Protein AF-A0ABD2XDV5-F1 (afdb_monomer_lite)

InterPro domains:
  IPR040676 Domain of unknown function DUF5641 [PF18701] (13-85)

Foldseek 3Di:
DPDPPPDDPVRVVVVVVVVVCVVQQDAPDDAQFKKFFADPVDPPVPGFIWGFHAFDADPVRGTQWTWTAGPVGIDIDGPVRIGTDDDPPPD

Sequence (91 aa):
MVGDALLTYEEFATLLTQIEAILNSRPLTELGDVVLIKDEVTPCARWPMARVSQLHPGRDGLVRVVTVTTAKGSYKRPVVKIVKLIDHEEC

Radius of gyration: 17.85 Å; chains: 1; bounding box: 38×33×53 Å

Secondary structure (DSSP, 8-state):
--------HHHHHHHHHHHHHHHHTS-S--TT-EEEEP-SSS-GGGPPEEEEEEEEE-TTS-EEEEEEEETTEEEEEEGGGEEE-------

pLDDT: mean 83.46, std 12.76, range [38.16, 96.06]

Structure (mmCIF, N/CA/C/O backbone):
data_AF-A0ABD2XDV5-F1
#
_entry.id   AF-A0ABD2XDV5-F1
#
loop_
_atom_site.group_PDB
_atom_site.id
_atom_site.type_symbol
_atom_site.label_atom_id
_atom_site.label_alt_id
_atom_site.label_comp_id
_atom_site.label_asym_id
_atom_site.label_entity_id
_atom_site.label_seq_id
_atom_site.pdbx_PDB_ins_code
_atom_site.Cartn_x
_atom_site.Cartn_y
_atom_site.Cartn_z
_atom_site.occupancy
_atom_site.B_iso_or_equiv
_atom_site.auth_seq_id
_atom_site.auth_comp_id
_atom_site.auth_asym_id
_atom_site.auth_atom_id
_atom_site.pdbx_PDB_model_num
ATOM 1 N N . MET A 1 1 ? 18.528 -18.636 -36.313 1.00 43.12 1 MET A N 1
ATOM 2 C CA . MET A 1 1 ? 19.491 -17.633 -35.820 1.00 43.12 1 MET A CA 1
ATOM 3 C C . MET A 1 1 ? 18.711 -16.622 -34.995 1.00 43.12 1 MET A C 1
ATOM 5 O O . MET A 1 1 ? 18.200 -15.662 -35.550 1.00 43.12 1 MET A O 1
ATOM 9 N N . VAL A 1 2 ? 18.521 -16.884 -33.705 1.00 48.16 2 VAL A N 1
ATOM 10 C CA . VAL A 1 2 ? 18.142 -15.833 -32.753 1.00 48.16 2 VAL A CA 1
ATOM 11 C C . VAL A 1 2 ? 19.447 -15.554 -32.030 1.00 48.16 2 VAL A C 1
ATOM 13 O O . VAL A 1 2 ? 19.928 -16.410 -31.297 1.00 48.16 2 VAL A O 1
ATOM 16 N N . GLY A 1 3 ? 20.120 -14.485 -32.450 1.00 49.84 3 GLY A N 1
ATOM 17 C CA . GLY A 1 3 ? 21.441 -14.128 -31.949 1.00 49.84 3 GLY A CA 1
ATOM 18 C C . GLY A 1 3 ? 21.360 -13.694 -30.493 1.00 49.84 3 GLY A C 1
ATOM 19 O O . GLY A 1 3 ? 20.376 -13.072 -30.096 1.00 49.84 3 GLY A O 1
ATOM 20 N N . ASP A 1 4 ? 22.398 -14.023 -29.728 1.00 61.00 4 ASP A N 1
ATOM 21 C CA . ASP A 1 4 ? 22.643 -13.499 -28.386 1.00 61.00 4 ASP A CA 1
ATOM 22 C C . ASP A 1 4 ? 22.703 -11.966 -28.436 1.00 61.00 4 ASP A C 1
ATOM 24 O O . ASP A 1 4 ? 23.747 -11.364 -28.691 1.00 61.00 4 ASP A O 1
ATOM 28 N N . ALA A 1 5 ? 21.559 -11.314 -28.237 1.00 67.69 5 ALA A N 1
ATOM 29 C CA . ALA A 1 5 ? 21.493 -9.876 -28.059 1.00 67.69 5 ALA A CA 1
ATOM 30 C C . ALA A 1 5 ? 21.912 -9.562 -26.618 1.00 67.69 5 ALA A C 1
ATOM 32 O O . ALA A 1 5 ? 21.107 -9.631 -25.689 1.00 67.69 5 ALA A O 1
ATOM 33 N N . LEU A 1 6 ? 23.192 -9.238 -26.427 1.00 72.88 6 LEU A N 1
ATOM 34 C CA . LEU A 1 6 ? 23.665 -8.611 -25.197 1.00 72.88 6 LEU A CA 1
ATOM 35 C C . LEU A 1 6 ? 23.138 -7.176 -25.176 1.00 72.88 6 LEU A C 1
ATOM 37 O O . LEU A 1 6 ? 23.654 -6.306 -25.875 1.00 72.88 6 LEU A O 1
ATOM 41 N N . LEU A 1 7 ? 22.076 -6.956 -24.405 1.00 72.94 7 LEU A N 1
ATOM 42 C CA . LEU A 1 7 ? 21.526 -5.626 -24.175 1.00 72.94 7 LEU A CA 1
ATOM 43 C C . LEU A 1 7 ? 22.575 -4.751 -23.492 1.00 72.94 7 LEU A C 1
ATOM 45 O O . LEU A 1 7 ? 23.254 -5.180 -22.554 1.00 72.94 7 LEU A O 1
ATOM 49 N N . THR A 1 8 ? 22.678 -3.504 -23.936 1.00 86.31 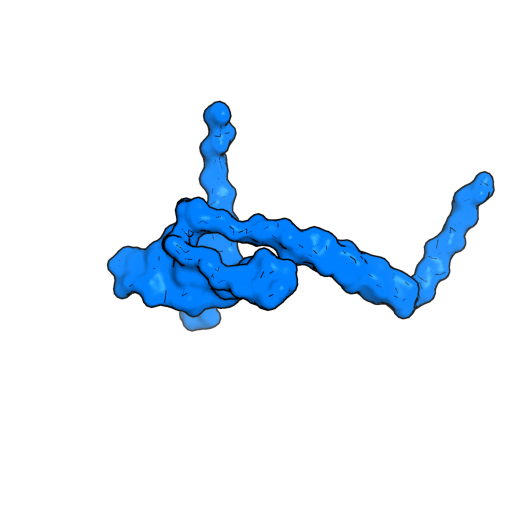8 THR A N 1
ATOM 50 C CA . THR A 1 8 ? 23.429 -2.497 -23.190 1.00 86.31 8 THR A CA 1
ATOM 51 C C . THR A 1 8 ? 22.736 -2.222 -21.854 1.00 86.31 8 THR A C 1
ATOM 53 O O . THR A 1 8 ? 21.535 -2.455 -21.686 1.00 86.31 8 THR A O 1
ATOM 56 N N . TYR A 1 9 ? 23.489 -1.707 -20.880 1.00 85.19 9 TYR A N 1
ATOM 57 C CA . TYR A 1 9 ? 22.934 -1.356 -19.569 1.00 85.19 9 TYR A CA 1
ATOM 58 C C . TYR A 1 9 ? 21.739 -0.394 -19.681 1.00 85.19 9 TYR A C 1
ATOM 60 O O . TYR A 1 9 ? 20.737 -0.579 -18.997 1.00 85.19 9 TYR A O 1
ATOM 68 N N . GLU A 1 10 ? 21.815 0.583 -20.586 1.00 90.94 10 GLU A N 1
ATOM 69 C CA . GLU A 1 10 ? 20.757 1.575 -20.812 1.00 90.94 10 GLU A CA 1
ATOM 70 C C . GLU A 1 10 ? 19.478 0.944 -21.387 1.00 90.94 10 GLU A C 1
ATOM 72 O O . GLU A 1 10 ? 18.366 1.251 -20.948 1.00 90.94 10 GLU A O 1
ATOM 77 N N . GLU A 1 11 ? 19.618 0.016 -22.338 1.00 90.25 11 GLU A N 1
ATOM 78 C CA . GLU A 1 11 ? 18.482 -0.720 -22.904 1.00 90.25 11 GLU A CA 1
ATOM 79 C C . GLU A 1 11 ? 17.826 -1.618 -21.850 1.00 90.25 11 GLU A C 1
ATOM 81 O O . GLU A 1 11 ? 16.599 -1.654 -21.736 1.00 90.25 11 GLU A O 1
ATOM 86 N N . PHE A 1 12 ? 18.633 -2.288 -21.024 1.00 89.62 12 PHE A N 1
ATOM 87 C CA . PHE A 1 12 ? 18.140 -3.104 -19.918 1.00 89.62 12 PHE A CA 1
ATOM 88 C C . PHE A 1 12 ? 17.439 -2.260 -18.842 1.00 89.62 12 PHE A C 1
ATOM 90 O O . PHE A 1 12 ? 16.347 -2.610 -18.397 1.00 89.62 12 PHE A O 1
ATOM 97 N N . ALA A 1 13 ? 18.011 -1.114 -18.460 1.00 85.25 13 ALA A N 1
ATOM 98 C CA . ALA A 1 13 ? 17.408 -0.189 -17.501 1.00 85.25 13 ALA A CA 1
ATOM 99 C C . ALA A 1 13 ? 16.073 0.385 -18.011 1.00 85.25 13 ALA A C 1
ATOM 101 O O . ALA A 1 13 ? 15.101 0.498 -17.255 1.00 85.25 13 ALA A O 1
ATOM 102 N N . THR A 1 14 ? 15.990 0.694 -19.306 1.00 91.31 14 THR A N 1
ATOM 103 C CA . THR A 1 14 ? 14.750 1.153 -19.948 1.00 91.31 14 THR A CA 1
ATOM 104 C C . THR A 1 14 ? 13.682 0.061 -19.930 1.00 91.31 14 THR A C 1
ATOM 106 O O . THR A 1 14 ? 12.537 0.326 -19.556 1.00 91.31 14 THR A O 1
ATOM 109 N N . LEU A 1 15 ? 14.056 -1.178 -20.267 1.00 91.81 15 LEU A N 1
ATOM 110 C CA . LEU A 1 15 ? 13.153 -2.328 -20.223 1.00 91.81 15 LEU A CA 1
ATOM 111 C C . LEU A 1 15 ? 12.620 -2.566 -18.802 1.00 91.81 15 LEU A C 1
ATOM 113 O O . LEU A 1 15 ? 11.413 -2.719 -18.619 1.00 91.81 15 LEU A O 1
ATOM 117 N N . LEU A 1 16 ? 13.495 -2.530 -17.791 1.00 89.31 16 LEU A N 1
ATOM 118 C CA . LEU A 1 16 ? 13.096 -2.631 -16.385 1.00 89.31 16 LEU A CA 1
ATOM 119 C C . LEU A 1 16 ? 12.094 -1.537 -16.006 1.00 89.31 16 LEU A C 1
ATOM 121 O O . LEU A 1 16 ? 11.068 -1.834 -15.403 1.00 89.31 16 LEU A O 1
ATOM 125 N N . THR A 1 17 ? 12.335 -0.290 -16.418 1.00 85.38 17 THR A N 1
ATOM 126 C CA . THR A 1 17 ? 11.424 0.835 -16.149 1.00 85.38 17 THR A CA 1
ATOM 127 C C . THR A 1 17 ? 10.030 0.598 -16.740 1.00 85.38 17 THR A C 1
ATOM 129 O O . THR A 1 17 ? 9.021 0.890 -16.098 1.00 85.38 17 THR A O 1
ATOM 132 N N . GLN A 1 18 ? 9.953 0.038 -17.949 1.00 88.81 18 GLN A N 1
ATOM 133 C CA . GLN A 1 18 ? 8.680 -0.290 -18.596 1.00 88.81 18 GLN A CA 1
ATOM 134 C C . GLN A 1 18 ? 7.955 -1.446 -17.899 1.00 88.81 18 GLN A C 1
ATOM 136 O O . GLN A 1 18 ? 6.746 -1.368 -17.683 1.00 88.81 18 GLN A O 1
ATOM 141 N N . ILE A 1 19 ? 8.681 -2.498 -17.512 1.00 87.56 19 ILE A N 1
ATOM 142 C CA . ILE A 1 19 ? 8.117 -3.632 -16.769 1.00 87.56 19 ILE A CA 1
ATOM 143 C C . ILE A 1 19 ? 7.572 -3.157 -15.420 1.00 87.56 19 ILE A C 1
ATOM 145 O O . ILE A 1 19 ? 6.425 -3.453 -15.089 1.00 87.56 19 ILE A O 1
ATOM 149 N N . GLU A 1 20 ? 8.344 -2.361 -14.679 1.00 82.12 20 GLU A N 1
ATOM 150 C CA . GLU A 1 20 ? 7.920 -1.767 -13.410 1.00 82.12 20 GLU A CA 1
ATOM 151 C C . GLU A 1 20 ? 6.660 -0.913 -13.582 1.00 82.12 20 GLU A C 1
ATOM 153 O O . GLU A 1 20 ? 5.724 -1.025 -12.792 1.00 82.12 20 GLU A O 1
ATOM 158 N N . ALA A 1 21 ? 6.580 -0.094 -14.634 1.00 78.00 21 ALA A N 1
ATOM 159 C CA . ALA A 1 21 ? 5.385 0.700 -14.909 1.00 78.00 21 ALA A CA 1
ATOM 160 C C . ALA A 1 21 ? 4.147 -0.182 -15.153 1.00 78.00 21 ALA A C 1
ATOM 162 O O . ALA A 1 21 ? 3.071 0.112 -14.630 1.00 78.00 21 ALA A O 1
ATOM 163 N N . ILE A 1 22 ? 4.296 -1.285 -15.895 1.00 80.38 22 ILE A N 1
ATOM 164 C CA . ILE A 1 22 ? 3.206 -2.235 -16.154 1.00 80.38 22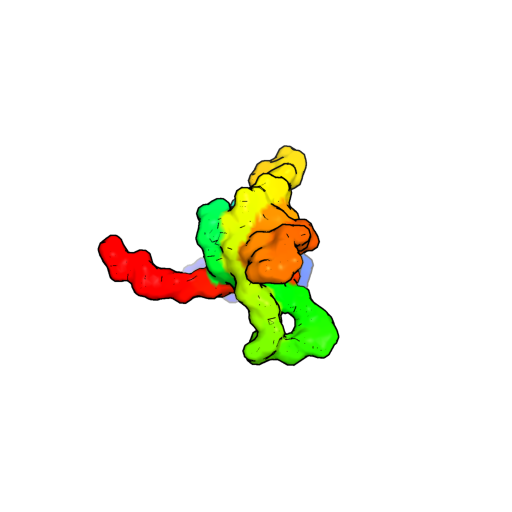 ILE A CA 1
ATOM 165 C C . ILE A 1 22 ? 2.784 -2.940 -14.860 1.00 80.38 22 ILE A C 1
ATOM 167 O O . ILE A 1 22 ? 1.590 -2.997 -14.562 1.00 80.38 22 ILE A O 1
ATOM 171 N N . LEU A 1 23 ? 3.730 -3.441 -14.062 1.00 75.69 23 LEU A N 1
ATOM 172 C CA . LEU A 1 23 ? 3.432 -4.131 -12.802 1.00 75.69 23 LEU A CA 1
ATOM 173 C C . LEU A 1 23 ? 2.743 -3.202 -11.791 1.00 75.69 23 LEU A C 1
ATOM 175 O O . LEU A 1 23 ? 1.771 -3.605 -11.154 1.00 75.69 23 LEU A O 1
ATOM 179 N N . ASN A 1 24 ? 3.178 -1.943 -11.711 1.00 70.19 24 ASN A N 1
ATOM 180 C CA . ASN A 1 24 ? 2.620 -0.937 -10.805 1.00 70.19 24 ASN A CA 1
ATOM 181 C C . ASN A 1 24 ? 1.334 -0.260 -11.326 1.00 70.19 24 ASN A C 1
ATOM 183 O O . ASN A 1 24 ? 0.729 0.534 -10.607 1.00 70.19 24 ASN A O 1
ATOM 187 N N . SER A 1 25 ? 0.906 -0.548 -12.562 1.00 70.44 25 SER A N 1
ATOM 188 C CA . SER A 1 25 ? -0.345 -0.014 -13.127 1.00 70.44 25 SER A CA 1
ATOM 189 C C . SER A 1 25 ? -1.602 -0.749 -12.646 1.00 70.44 25 SER A C 1
ATOM 191 O O . SER A 1 25 ? -2.708 -0.216 -12.739 1.00 70.44 25 SER A O 1
ATOM 193 N N . ARG A 1 26 ? -1.452 -1.969 -12.113 1.00 67.00 26 ARG A N 1
ATOM 194 C CA . ARG A 1 26 ? -2.561 -2.727 -11.521 1.00 67.00 26 ARG A CA 1
ATOM 195 C C . ARG A 1 26 ? -2.882 -2.159 -10.133 1.00 67.00 26 ARG A C 1
ATOM 197 O O . ARG A 1 26 ? -1.948 -1.814 -9.407 1.00 67.00 26 ARG A O 1
ATOM 204 N N . PRO A 1 27 ? -4.161 -2.083 -9.716 1.00 67.50 27 PRO A N 1
ATOM 205 C CA . PRO A 1 27 ? -4.483 -1.751 -8.336 1.00 67.50 27 PRO A CA 1
ATOM 206 C C . PRO A 1 27 ? -3.872 -2.823 -7.429 1.00 67.50 27 PRO A C 1
ATOM 208 O O . PRO A 1 27 ? -4.345 -3.952 -7.372 1.00 67.50 27 PRO A O 1
ATOM 211 N N . LEU A 1 28 ? -2.791 -2.481 -6.727 1.00 72.62 28 LEU A N 1
ATOM 212 C CA . LEU A 1 28 ? -2.144 -3.375 -5.756 1.00 72.62 28 LEU A CA 1
ATOM 213 C C . LEU A 1 28 ? -3.068 -3.696 -4.565 1.00 72.62 28 LEU A 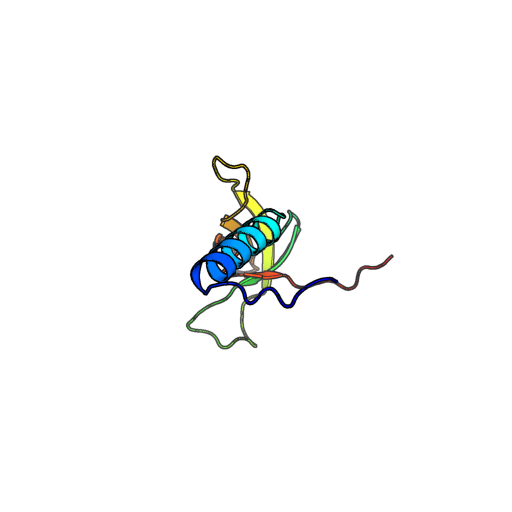C 1
ATOM 215 O O . LEU A 1 28 ? -2.786 -4.596 -3.777 1.00 72.62 28 LEU A O 1
ATOM 219 N N . THR A 1 29 ? -4.148 -2.927 -4.416 1.00 80.56 29 THR A N 1
ATOM 220 C CA . THR A 1 29 ? -5.127 -3.010 -3.337 1.00 80.56 29 THR A CA 1
ATOM 221 C C . THR A 1 29 ? -6.489 -2.515 -3.820 1.00 80.56 29 THR A C 1
ATOM 223 O O . THR A 1 29 ? -6.579 -1.557 -4.592 1.00 80.56 29 THR A O 1
ATOM 226 N N . GLU A 1 30 ? -7.538 -3.147 -3.306 1.00 88.06 30 GLU A N 1
ATOM 227 C CA . GLU A 1 30 ? -8.941 -2.820 -3.536 1.00 88.06 30 GLU A CA 1
ATOM 228 C C . GLU A 1 30 ? -9.641 -2.429 -2.226 1.00 88.06 30 GLU A C 1
ATOM 230 O O . GLU A 1 30 ? -9.100 -2.576 -1.124 1.00 88.06 30 GLU A O 1
ATOM 235 N N . LEU A 1 31 ? -10.858 -1.889 -2.340 1.00 91.81 31 LEU A N 1
ATOM 236 C CA . LEU A 1 31 ? -11.700 -1.634 -1.173 1.00 91.81 31 LEU A CA 1
ATOM 237 C C . LEU A 1 31 ? -12.010 -2.948 -0.460 1.00 91.81 31 LEU A C 1
ATOM 239 O O . LEU A 1 31 ? -12.452 -3.908 -1.077 1.00 91.81 31 LEU A O 1
ATOM 243 N N . GLY A 1 32 ? -11.839 -2.961 0.858 1.00 91.44 32 GLY A N 1
ATOM 244 C CA . GLY A 1 32 ? -12.132 -4.124 1.685 1.00 91.44 32 GLY A CA 1
ATOM 245 C C . GLY A 1 32 ? -10.953 -5.069 1.908 1.00 91.44 32 GLY A C 1
ATOM 246 O O . GLY A 1 32 ? -11.072 -5.898 2.811 1.00 91.44 32 GLY A O 1
ATOM 247 N N . ASP A 1 33 ? -9.834 -4.899 1.196 1.00 92.12 33 ASP A N 1
ATOM 248 C CA . ASP A 1 33 ? -8.616 -5.688 1.407 1.00 92.12 33 ASP A CA 1
ATOM 249 C C . ASP A 1 33 ? -8.112 -5.576 2.850 1.00 92.12 33 ASP A C 1
ATOM 251 O O . ASP A 1 33 ? -8.084 -4.484 3.440 1.00 92.12 33 ASP A O 1
ATOM 255 N N . VAL A 1 34 ? -7.663 -6.703 3.403 1.00 92.75 34 VAL A N 1
ATOM 256 C CA . VAL A 1 34 ? -6.971 -6.753 4.691 1.00 92.75 34 VAL A CA 1
ATOM 257 C C . VAL A 1 34 ? -5.472 -6.582 4.455 1.00 92.75 34 VAL A C 1
ATOM 259 O O . VAL A 1 34 ? -4.859 -7.236 3.611 1.00 92.75 34 VAL A O 1
ATOM 262 N N . VAL A 1 35 ? -4.863 -5.655 5.189 1.00 92.94 35 VAL A N 1
ATOM 263 C CA . VAL A 1 35 ? -3.466 -5.259 5.005 1.00 92.94 35 VAL A CA 1
ATOM 264 C C . VAL A 1 35 ? -2.759 -5.093 6.345 1.00 92.94 35 VAL A C 1
ATOM 266 O O . VAL A 1 35 ? -3.367 -4.733 7.352 1.00 92.94 35 VAL A O 1
ATOM 269 N N . LEU A 1 36 ? -1.446 -5.297 6.360 1.00 92.75 36 LEU A N 1
ATOM 270 C CA . LEU A 1 36 ? -0.575 -4.890 7.462 1.00 92.75 36 LEU A CA 1
ATOM 271 C C . LEU A 1 36 ? 0.013 -3.514 7.162 1.00 92.75 36 LEU A C 1
ATOM 273 O O . LEU A 1 36 ? 0.503 -3.271 6.060 1.00 92.75 36 LEU A O 1
ATOM 277 N N . ILE A 1 37 ? -0.000 -2.609 8.139 1.00 91.62 37 ILE A N 1
ATOM 278 C CA . ILE A 1 37 ? 0.624 -1.290 7.997 1.00 91.62 37 ILE A CA 1
ATOM 279 C C . ILE A 1 37 ? 2.083 -1.385 8.435 1.00 91.62 37 ILE A C 1
ATOM 281 O O . ILE A 1 37 ? 2.367 -1.655 9.601 1.00 91.62 37 ILE A O 1
ATOM 285 N N . LYS A 1 38 ? 3.012 -1.099 7.522 1.00 88.75 38 LYS A N 1
ATOM 286 C CA . LYS A 1 38 ? 4.438 -1.035 7.836 1.00 88.75 38 LYS A CA 1
ATOM 287 C C . LYS A 1 38 ? 4.723 0.173 8.725 1.00 88.75 38 LYS A C 1
ATOM 289 O O . LYS A 1 38 ? 4.512 1.317 8.320 1.00 88.75 38 LYS A O 1
ATOM 294 N N . ASP A 1 39 ? 5.237 -0.101 9.915 1.00 81.50 39 ASP A N 1
ATOM 295 C CA . ASP A 1 39 ? 5.745 0.889 10.861 1.00 81.50 39 ASP A CA 1
ATOM 296 C C . ASP A 1 39 ? 7.254 0.667 11.044 1.00 81.50 39 ASP A C 1
ATOM 298 O O . ASP A 1 39 ? 7.704 -0.472 11.152 1.00 81.50 39 ASP A O 1
ATOM 302 N N . GLU A 1 40 ? 8.038 1.744 11.031 1.00 78.69 40 GLU A N 1
ATOM 303 C CA . GLU A 1 40 ? 9.495 1.705 11.223 1.00 78.69 40 GLU A CA 1
ATOM 304 C C . GLU A 1 40 ? 9.879 1.434 12.680 1.00 78.69 40 GLU A C 1
ATOM 306 O O . GLU A 1 40 ? 10.943 0.880 12.942 1.00 78.69 40 GLU A O 1
ATOM 311 N N . VAL A 1 41 ? 9.003 1.775 13.628 1.00 82.00 41 VAL A N 1
ATOM 312 C CA . VAL A 1 41 ? 9.262 1.599 15.064 1.00 82.00 41 VAL A CA 1
ATOM 313 C C . VAL A 1 41 ? 8.946 0.172 15.522 1.00 82.00 41 VAL A C 1
ATOM 315 O O . VAL A 1 41 ? 9.458 -0.304 16.536 1.00 82.00 41 VAL A O 1
ATOM 318 N N . THR A 1 42 ? 8.107 -0.534 14.765 1.00 78.88 42 THR A N 1
ATOM 319 C CA . THR A 1 42 ? 7.551 -1.823 15.163 1.00 78.88 42 THR A CA 1
ATOM 320 C C . THR A 1 42 ? 8.097 -2.938 14.260 1.00 78.88 42 THR A C 1
ATOM 322 O O . THR A 1 42 ? 7.989 -2.832 13.038 1.00 78.88 42 THR A O 1
ATOM 325 N N . PRO A 1 43 ? 8.664 -4.032 14.811 1.00 85.94 43 PRO A N 1
ATOM 326 C CA . PRO A 1 43 ? 9.155 -5.143 13.995 1.00 85.94 43 PRO A CA 1
ATOM 327 C C . PRO A 1 43 ? 8.012 -5.809 13.217 1.00 85.94 43 PRO A C 1
ATOM 329 O O . PRO A 1 43 ? 6.867 -5.799 13.669 1.00 85.94 43 PRO A O 1
ATOM 332 N N . CYS A 1 44 ? 8.328 -6.439 12.080 1.00 80.88 44 CYS A N 1
ATOM 333 C CA . CYS A 1 44 ? 7.346 -6.942 11.108 1.00 80.88 44 CYS A CA 1
ATOM 334 C C . CYS A 1 44 ? 6.248 -7.831 11.718 1.00 80.88 44 CYS A C 1
ATOM 336 O O . CYS A 1 44 ? 5.09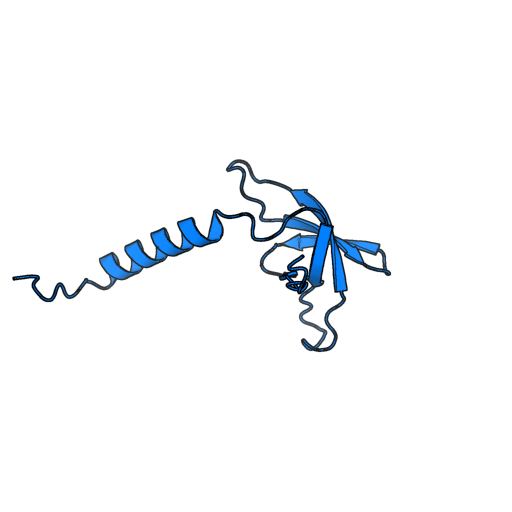1 -7.745 11.321 1.00 80.88 44 CYS A O 1
ATOM 338 N N . ALA A 1 45 ? 6.587 -8.634 12.731 1.00 83.44 45 ALA A N 1
ATOM 339 C CA . ALA A 1 45 ? 5.648 -9.514 13.435 1.00 83.44 45 ALA A CA 1
ATOM 340 C C . ALA A 1 45 ? 4.572 -8.776 14.259 1.00 83.44 45 ALA A C 1
ATOM 342 O O . ALA A 1 45 ? 3.675 -9.405 14.811 1.00 83.44 45 ALA A O 1
ATOM 343 N N . ARG A 1 46 ? 4.683 -7.453 14.404 1.00 86.00 46 ARG A N 1
ATOM 344 C CA . ARG A 1 46 ? 3.787 -6.617 15.211 1.00 86.00 46 ARG A CA 1
ATOM 345 C C . ARG A 1 46 ? 3.171 -5.469 14.413 1.00 86.00 46 ARG A C 1
ATOM 347 O O . ARG A 1 46 ? 2.579 -4.568 15.008 1.00 86.00 46 ARG A O 1
ATOM 354 N N . TRP A 1 47 ? 3.308 -5.472 13.088 1.00 91.06 47 TRP A N 1
ATOM 355 C CA . TRP A 1 47 ? 2.632 -4.483 12.255 1.00 91.06 47 TRP A CA 1
ATOM 356 C C . TRP A 1 47 ? 1.114 -4.572 12.445 1.00 91.06 47 TRP A C 1
ATOM 358 O O . TRP A 1 47 ? 0.560 -5.673 12.430 1.00 91.06 47 TRP A O 1
ATOM 368 N N . PRO A 1 48 ? 0.426 -3.438 12.663 1.00 90.19 48 PRO A N 1
ATOM 369 C CA . PRO A 1 48 ? -1.003 -3.460 12.906 1.00 90.19 48 PRO A CA 1
ATOM 370 C C . PRO A 1 48 ? -1.754 -3.860 11.637 1.00 90.19 48 PRO A C 1
ATOM 372 O O . PRO A 1 48 ? -1.482 -3.352 10.546 1.00 90.19 48 PRO A O 1
ATOM 375 N N . MET A 1 49 ? -2.731 -4.744 11.813 1.00 92.25 49 MET A N 1
ATOM 376 C CA . MET A 1 49 ? -3.674 -5.125 10.772 1.00 92.25 49 MET A CA 1
ATOM 377 C C . MET A 1 49 ? -4.735 -4.038 10.594 1.00 92.25 49 MET A C 1
ATOM 379 O O . MET A 1 49 ? -5.206 -3.428 11.560 1.00 92.25 49 MET A O 1
ATOM 383 N N . ALA A 1 50 ? -5.103 -3.799 9.345 1.00 94.00 50 ALA A N 1
ATOM 384 C CA . ALA A 1 50 ? -6.066 -2.796 8.948 1.00 94.00 50 ALA A CA 1
ATOM 385 C C . ALA A 1 50 ? -6.871 -3.274 7.742 1.00 94.00 50 ALA A C 1
ATOM 387 O O . ALA A 1 50 ? -6.420 -4.126 6.982 1.00 94.00 50 ALA A O 1
ATOM 388 N N . ARG A 1 51 ? -8.039 -2.671 7.535 1.00 95.19 51 ARG A N 1
ATOM 389 C CA . ARG A 1 51 ? -8.846 -2.873 6.332 1.00 95.19 51 ARG A CA 1
ATOM 390 C C . ARG A 1 51 ? -8.837 -1.622 5.471 1.00 95.19 51 ARG A C 1
ATOM 392 O O . ARG A 1 51 ? -8.971 -0.518 5.999 1.00 95.19 51 ARG A O 1
ATOM 399 N N . VAL A 1 52 ? -8.706 -1.773 4.160 1.00 94.94 52 VAL A N 1
ATOM 400 C CA . VAL A 1 52 ? -8.785 -0.652 3.218 1.00 94.94 52 VAL A CA 1
ATOM 401 C C . VAL A 1 52 ? -10.226 -0.153 3.150 1.00 94.94 52 VAL A C 1
ATOM 403 O O . VAL A 1 52 ? -11.123 -0.874 2.720 1.00 94.94 52 VAL A O 1
ATOM 406 N N . SER A 1 53 ? -10.453 1.083 3.592 1.00 95.38 53 SER A N 1
ATOM 407 C CA . SER A 1 53 ? -11.782 1.703 3.646 1.00 95.38 53 SER A CA 1
ATOM 408 C C . SER A 1 53 ? -12.009 2.752 2.559 1.00 95.38 53 SER A C 1
ATOM 410 O O . SER A 1 53 ? -13.156 3.047 2.237 1.00 95.38 53 SER A O 1
ATOM 412 N N . GLN A 1 54 ? -10.946 3.308 1.968 1.00 94.44 54 GLN A N 1
ATOM 413 C CA . GLN A 1 54 ? -11.055 4.268 0.867 1.00 94.44 54 GLN A CA 1
ATOM 414 C C . GLN A 1 54 ? -9.821 4.240 -0.041 1.00 94.44 54 GLN A C 1
ATOM 416 O O . GLN A 1 54 ? -8.691 4.213 0.450 1.00 94.44 54 GLN A O 1
ATOM 421 N N . LEU A 1 55 ? -10.031 4.341 -1.354 1.00 93.00 55 LEU A N 1
ATOM 422 C CA . LEU A 1 55 ? -8.969 4.499 -2.352 1.00 93.00 55 LEU A CA 1
ATOM 423 C C . LEU A 1 55 ? -8.843 5.974 -2.763 1.00 93.00 55 LEU A C 1
ATOM 425 O O . LEU A 1 55 ? -9.854 6.654 -2.938 1.00 93.00 55 LEU A O 1
ATOM 429 N N . HIS A 1 56 ? -7.611 6.461 -2.941 1.00 92.69 56 HIS A N 1
ATOM 430 C CA . HIS A 1 56 ? -7.332 7.813 -3.446 1.00 92.69 56 HIS A CA 1
ATOM 431 C C . HIS A 1 56 ? -6.564 7.716 -4.775 1.00 92.69 56 HIS A C 1
ATOM 433 O O . HIS A 1 56 ? -5.329 7.638 -4.760 1.00 92.69 56 HIS A O 1
ATOM 439 N N . PRO A 1 57 ? -7.265 7.668 -5.924 1.00 89.44 57 PRO A N 1
ATOM 440 C CA . PRO A 1 57 ? -6.619 7.623 -7.231 1.00 89.44 57 PRO A CA 1
ATOM 441 C C . PRO A 1 57 ? -5.938 8.957 -7.567 1.00 89.44 57 PRO A C 1
ATOM 443 O O . PRO A 1 57 ? -6.446 10.037 -7.259 1.00 89.44 57 PRO A O 1
ATOM 446 N N . GLY A 1 58 ? -4.767 8.876 -8.198 1.00 86.56 58 GLY A N 1
ATOM 447 C CA . GLY A 1 58 ? -4.065 10.024 -8.764 1.00 86.56 58 GLY A CA 1
ATOM 448 C C . GLY A 1 58 ? -4.703 10.523 -10.064 1.00 86.56 58 GLY A C 1
ATOM 449 O O . GLY A 1 58 ? -5.675 9.963 -10.565 1.00 86.56 58 GLY A O 1
ATOM 450 N N . ARG A 1 59 ? -4.118 11.575 -10.652 1.00 87.62 59 ARG A N 1
ATOM 451 C CA . ARG A 1 59 ? -4.560 12.125 -11.952 1.00 87.62 59 ARG A CA 1
ATOM 452 C C . ARG A 1 59 ? -4.449 11.130 -13.110 1.00 87.62 59 ARG A C 1
ATOM 454 O O . ARG A 1 59 ? -5.166 11.258 -14.089 1.00 87.62 59 ARG A O 1
ATOM 461 N N . ASP A 1 60 ? -3.554 10.163 -12.984 1.00 83.69 60 ASP A N 1
ATOM 462 C CA . ASP A 1 60 ? -3.335 9.062 -13.920 1.00 83.69 60 ASP A CA 1
ATOM 463 C C . ASP A 1 60 ? -4.236 7.845 -13.643 1.00 83.69 60 ASP A C 1
ATOM 465 O O . ASP A 1 60 ? -4.072 6.807 -14.274 1.00 83.69 60 ASP A O 1
ATOM 469 N N . GLY A 1 61 ? -5.166 7.945 -12.684 1.00 81.44 61 GLY A N 1
ATOM 470 C CA . GLY A 1 61 ? -6.055 6.854 -12.280 1.00 81.44 61 GLY A CA 1
ATOM 471 C C . GLY A 1 61 ? -5.413 5.827 -11.343 1.00 81.44 61 GLY A C 1
ATOM 472 O O . GLY A 1 61 ? -6.111 4.950 -10.840 1.00 81.44 61 GLY A O 1
ATOM 473 N N . LEU A 1 62 ? -4.113 5.942 -11.047 1.00 83.50 62 LEU A N 1
ATOM 474 C CA . LEU A 1 62 ? -3.397 4.968 -10.224 1.00 83.50 62 LEU A CA 1
ATOM 475 C C . LEU A 1 62 ? -3.551 5.266 -8.729 1.00 83.50 62 LEU A C 1
ATOM 477 O O . LEU A 1 62 ? -3.321 6.390 -8.265 1.00 83.50 62 LEU A O 1
ATOM 481 N N . VAL A 1 63 ? -3.892 4.240 -7.948 1.00 87.25 63 VAL A N 1
ATOM 482 C CA . VAL A 1 63 ? -4.040 4.346 -6.492 1.00 87.25 63 VAL A CA 1
ATOM 483 C C . VAL A 1 63 ? -2.679 4.199 -5.823 1.00 87.25 63 VAL A C 1
ATOM 485 O O . VAL A 1 63 ? -2.119 3.112 -5.735 1.00 87.25 63 VAL A O 1
ATOM 488 N N . ARG A 1 64 ? -2.147 5.313 -5.313 1.00 88.62 64 ARG A N 1
ATOM 489 C CA . ARG A 1 64 ? -0.880 5.335 -4.556 1.00 88.62 64 ARG A CA 1
ATOM 490 C C . ARG A 1 64 ? -1.078 5.506 -3.059 1.00 88.62 64 ARG A C 1
ATOM 492 O O . ARG A 1 64 ? -0.164 5.219 -2.289 1.00 88.62 64 ARG A O 1
ATOM 499 N N . VAL A 1 65 ? -2.250 5.983 -2.644 1.00 92.19 65 VAL A N 1
ATOM 500 C CA . VAL A 1 65 ? -2.598 6.246 -1.247 1.00 92.19 65 VAL A CA 1
ATOM 501 C C . VAL A 1 65 ? -3.974 5.667 -0.962 1.00 92.19 65 VAL A C 1
ATOM 503 O O . VAL A 1 65 ? -4.905 5.832 -1.747 1.00 92.19 65 VAL A O 1
ATOM 506 N N . VAL A 1 66 ? -4.107 5.031 0.195 1.00 94.38 66 VAL A N 1
ATOM 507 C CA . VAL A 1 66 ? -5.368 4.476 0.687 1.00 94.38 66 VAL A CA 1
ATOM 508 C C . VAL A 1 66 ? -5.639 4.961 2.108 1.00 94.38 66 VAL A C 1
ATOM 510 O O . VAL A 1 66 ? -4.712 5.254 2.870 1.00 94.38 66 VAL A O 1
ATOM 513 N N . THR A 1 67 ? -6.914 5.070 2.470 1.00 96.06 67 THR A N 1
ATOM 514 C CA . THR A 1 67 ? -7.318 5.138 3.876 1.00 96.06 67 THR A CA 1
ATOM 515 C C . THR A 1 67 ? -7.497 3.712 4.371 1.00 96.06 67 THR A C 1
ATOM 517 O O . THR A 1 67 ? -8.253 2.936 3.788 1.00 96.06 67 THR A O 1
ATOM 520 N N . VAL A 1 68 ? -6.805 3.380 5.453 1.00 95.38 68 VAL A N 1
ATOM 521 C CA . VAL A 1 68 ? -6.909 2.097 6.141 1.00 95.38 68 VAL A CA 1
ATOM 522 C C . VAL A 1 68 ? -7.502 2.308 7.522 1.00 95.38 68 VAL A C 1
ATOM 524 O O . VAL A 1 68 ? -7.145 3.258 8.219 1.00 95.38 68 VAL A O 1
ATOM 527 N N . THR A 1 69 ? -8.400 1.424 7.927 1.00 95.69 69 THR A N 1
ATOM 528 C CA . THR A 1 69 ? -9.056 1.455 9.231 1.00 95.69 69 THR A CA 1
ATOM 529 C C . THR A 1 69 ? -8.532 0.311 10.083 1.00 95.69 69 THR A C 1
ATOM 531 O O . THR A 1 69 ? -8.606 -0.855 9.705 1.00 95.69 69 THR A O 1
ATOM 534 N N . THR A 1 70 ? -7.979 0.662 11.238 1.00 91.38 70 THR A N 1
ATOM 535 C CA . THR A 1 70 ? -7.542 -0.266 12.286 1.00 91.38 70 THR A CA 1
ATOM 536 C C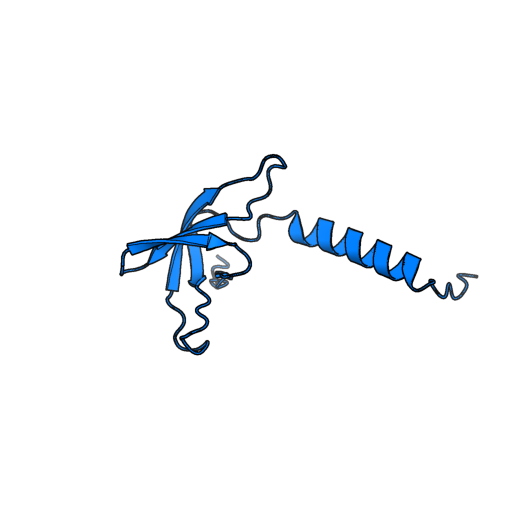 . THR A 1 70 ? -8.507 -0.181 13.466 1.00 91.38 70 THR A C 1
ATOM 538 O O . THR A 1 70 ? -9.268 0.781 13.576 1.00 91.38 70 THR A O 1
ATOM 541 N N . ALA A 1 71 ? -8.396 -1.102 14.426 1.00 88.38 71 ALA A N 1
ATOM 542 C CA . ALA A 1 71 ? -9.121 -1.011 15.698 1.00 88.38 71 ALA A CA 1
ATOM 543 C C . ALA A 1 71 ? -8.854 0.297 16.478 1.00 88.38 71 ALA A C 1
ATOM 545 O O . ALA A 1 71 ? -9.658 0.692 17.315 1.00 88.38 71 ALA A O 1
ATOM 546 N N . LYS A 1 72 ? -7.730 0.977 16.211 1.00 87.62 72 LYS A N 1
ATOM 547 C CA . LYS A 1 72 ? -7.337 2.230 16.875 1.00 87.62 72 LYS A CA 1
ATOM 548 C C . LYS A 1 72 ? -7.812 3.488 16.138 1.00 87.62 72 LYS A C 1
ATOM 550 O O . LYS A 1 72 ? -7.730 4.574 16.700 1.00 87.62 72 LYS A O 1
ATOM 555 N N . GLY A 1 73 ? -8.276 3.365 14.893 1.00 90.50 73 GLY A N 1
ATOM 556 C CA . GLY A 1 73 ? -8.678 4.496 14.056 1.00 90.50 73 GLY A CA 1
ATOM 557 C C . GLY A 1 73 ? -8.274 4.352 12.589 1.00 90.50 73 GLY A C 1
ATOM 558 O O . GLY A 1 73 ? -7.710 3.333 12.173 1.00 90.50 73 GLY A O 1
ATOM 559 N N . SER A 1 74 ? -8.567 5.392 11.805 1.00 93.31 74 SER A N 1
ATOM 560 C CA . SER A 1 74 ? -8.289 5.450 10.365 1.00 93.31 74 SER A CA 1
ATOM 561 C C . SER A 1 74 ? -7.035 6.264 10.049 1.00 93.31 74 SER A C 1
ATOM 563 O O . SER A 1 74 ? -6.850 7.367 10.560 1.00 93.31 74 SER A O 1
ATOM 565 N N . TYR A 1 75 ? -6.201 5.746 9.150 1.00 92.00 75 TYR A N 1
ATOM 566 C CA . TYR A 1 75 ? -4.937 6.351 8.739 1.00 92.00 75 TYR A CA 1
ATOM 567 C C . TYR A 1 75 ? -4.842 6.405 7.215 1.00 92.00 75 TYR A C 1
ATOM 569 O O . TYR A 1 75 ? -5.180 5.442 6.535 1.00 92.00 75 TYR A O 1
ATOM 577 N N . LYS A 1 76 ? -4.318 7.504 6.662 1.00 94.38 76 LYS A N 1
ATOM 578 C CA . LYS A 1 76 ? -3.900 7.545 5.254 1.00 94.38 76 LYS A CA 1
ATOM 579 C C . LYS A 1 76 ? -2.489 6.990 5.126 1.00 94.38 76 LYS A C 1
ATOM 581 O O . LYS A 1 76 ? -1.581 7.442 5.834 1.00 94.38 76 LYS A O 1
ATOM 586 N N . ARG A 1 77 ? -2.296 6.011 4.246 1.00 93.44 77 ARG A N 1
ATOM 587 C CA . ARG A 1 77 ? -0.997 5.373 4.022 1.00 93.44 77 ARG A CA 1
ATOM 588 C C . ARG A 1 77 ? -0.717 5.180 2.534 1.00 93.44 77 ARG A C 1
ATOM 590 O O . ARG A 1 77 ? -1.630 4.817 1.791 1.00 93.44 77 ARG A O 1
ATOM 597 N N . PRO A 1 78 ? 0.529 5.427 2.091 1.00 92.50 78 PRO A N 1
ATOM 598 C CA . PRO A 1 78 ? 0.963 5.005 0.770 1.00 92.50 78 PRO A CA 1
ATOM 599 C C . PRO A 1 78 ? 0.846 3.489 0.626 1.00 92.50 78 PRO A C 1
ATOM 601 O O . PRO A 1 78 ? 1.164 2.759 1.564 1.00 92.50 78 PRO A O 1
ATOM 604 N N . VAL A 1 79 ? 0.471 3.025 -0.562 1.00 90.31 79 VAL A N 1
ATOM 605 C CA . VAL A 1 79 ? 0.362 1.594 -0.885 1.00 90.31 79 VAL A CA 1
ATOM 606 C C . VAL A 1 79 ? 1.698 0.865 -0.681 1.00 90.31 79 VAL A C 1
ATOM 608 O O . VAL A 1 79 ? 1.741 -0.247 -0.179 1.00 90.31 79 VAL A O 1
ATOM 611 N N . VAL A 1 80 ? 2.824 1.532 -0.934 1.00 88.94 80 VAL A N 1
ATOM 612 C CA . VAL A 1 80 ? 4.172 0.979 -0.691 1.00 88.94 80 VAL A CA 1
ATOM 613 C C . VAL A 1 80 ? 4.520 0.781 0.796 1.00 88.94 80 VAL A C 1
ATOM 615 O O . VAL A 1 80 ? 5.528 0.160 1.126 1.00 88.94 80 VAL A O 1
ATOM 618 N N . LYS A 1 81 ? 3.723 1.344 1.714 1.00 90.44 81 LYS A N 1
ATOM 619 C CA . LYS A 1 81 ? 3.882 1.212 3.174 1.00 90.44 81 LYS A CA 1
ATOM 620 C C . LYS A 1 81 ? 2.834 0.268 3.781 1.00 90.44 81 LYS A C 1
ATOM 622 O O . LYS A 1 81 ? 2.693 0.233 5.002 1.00 90.44 81 LYS A O 1
ATOM 627 N N . ILE A 1 82 ? 2.101 -0.488 2.967 1.00 91.56 82 ILE A N 1
ATOM 628 C CA . ILE A 1 82 ? 1.193 -1.539 3.434 1.00 91.56 82 ILE A CA 1
ATOM 629 C C . ILE A 1 82 ? 1.531 -2.861 2.743 1.00 91.56 82 ILE A C 1
ATOM 631 O O . ILE A 1 82 ? 2.101 -2.873 1.657 1.00 91.56 82 ILE A O 1
ATOM 635 N N . VAL A 1 83 ? 1.200 -3.975 3.385 1.00 90.75 83 VAL A N 1
ATOM 636 C CA . VAL A 1 83 ? 1.383 -5.323 2.836 1.00 90.75 83 VAL A CA 1
ATOM 637 C C . VAL A 1 83 ? 0.020 -5.988 2.766 1.00 90.75 83 VAL A C 1
ATOM 639 O O . VAL A 1 83 ? -0.624 -6.150 3.802 1.00 90.75 83 VAL A O 1
ATOM 642 N N . LYS A 1 84 ? -0.427 -6.344 1.558 1.00 89.56 84 LYS A N 1
ATOM 643 C CA . LYS A 1 84 ? -1.685 -7.069 1.355 1.00 89.56 84 LYS A CA 1
ATOM 644 C C . LYS A 1 84 ? -1.565 -8.476 1.926 1.00 89.56 84 LYS A C 1
ATOM 646 O O . LYS A 1 84 ? -0.604 -9.185 1.629 1.00 89.56 84 LYS A O 1
ATOM 651 N N . LEU A 1 85 ? -2.533 -8.854 2.752 1.00 89.19 85 LEU A N 1
ATOM 652 C CA . LEU A 1 85 ? -2.711 -10.233 3.170 1.00 89.19 85 LEU A CA 1
ATOM 653 C C . LEU A 1 85 ? -3.611 -10.894 2.131 1.00 89.19 85 LEU A C 1
ATOM 655 O O . LEU A 1 85 ? -4.692 -10.395 1.831 1.00 89.19 85 LEU A O 1
ATOM 659 N N . ILE A 1 86 ? -3.112 -11.959 1.509 1.00 78.94 86 ILE A N 1
ATOM 660 C CA . ILE A 1 86 ? -3.926 -12.787 0.626 1.00 78.94 86 ILE A CA 1
ATOM 661 C C . ILE A 1 86 ? -4.743 -13.674 1.556 1.00 78.94 86 ILE A C 1
ATOM 663 O O . ILE A 1 86 ? -4.193 -14.589 2.169 1.00 78.94 86 ILE A O 1
ATOM 667 N N . ASP A 1 87 ? -6.026 -13.371 1.706 1.00 64.75 87 ASP A N 1
ATOM 668 C CA . ASP A 1 87 ? -6.950 -14.328 2.293 1.00 64.75 87 ASP A CA 1
ATOM 669 C C . ASP A 1 87 ? -7.122 -15.482 1.300 1.00 64.75 87 ASP A C 1
ATOM 671 O O . ASP A 1 87 ? -7.333 -15.279 0.102 1.00 64.75 87 ASP A O 1
ATOM 675 N N . HIS A 1 88 ? -6.970 -16.708 1.797 1.00 55.78 88 HIS A N 1
ATOM 676 C CA . HIS A 1 88 ? -7.230 -17.938 1.055 1.00 55.78 88 HIS A CA 1
ATOM 677 C C . HIS A 1 88 ? -8.755 -18.116 0.924 1.00 55.78 88 HIS A C 1
ATOM 679 O O . HIS A 1 88 ? -9.329 -19.050 1.470 1.00 55.78 88 HIS A O 1
ATOM 685 N N . GLU A 1 89 ? -9.439 -17.196 0.248 1.00 57.25 89 GLU A N 1
ATOM 686 C CA . GLU A 1 89 ? -10.820 -17.400 -0.200 1.00 57.25 89 GLU A CA 1
ATOM 687 C C . GLU A 1 89 ? -10.804 -17.719 -1.695 1.00 57.25 89 GLU A C 1
ATOM 689 O O . GLU A 1 89 ? -11.194 -16.927 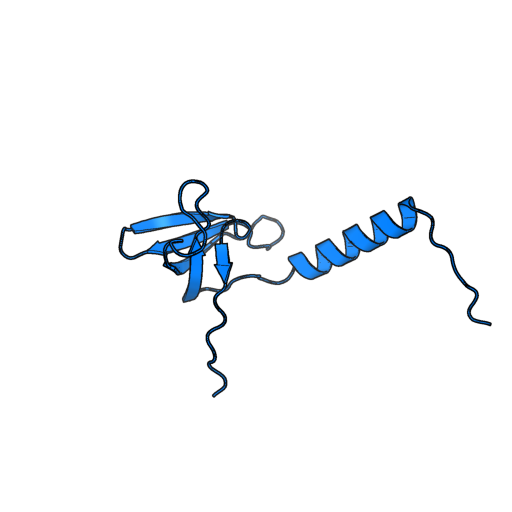-2.548 1.00 57.25 89 GLU A O 1
ATOM 694 N N . GLU A 1 90 ? -10.316 -18.922 -2.004 1.00 49.53 90 GLU A N 1
ATOM 695 C CA . GLU A 1 90 ? -10.854 -19.673 -3.133 1.00 49.53 90 GLU A CA 1
ATOM 696 C C . GLU A 1 90 ? -12.145 -20.339 -2.631 1.00 49.53 90 GLU A C 1
ATOM 698 O O . GLU A 1 90 ? -12.102 -21.264 -1.817 1.00 49.53 90 GLU A O 1
ATOM 703 N N . CYS A 1 91 ? -13.292 -19.829 -3.074 1.00 38.16 91 CYS A N 1
ATOM 704 C CA . CYS A 1 91 ? -14.557 -20.559 -3.109 1.00 38.16 91 CYS A CA 1
ATOM 705 C C . CYS A 1 91 ? -15.036 -20.611 -4.556 1.00 38.16 91 CYS A C 1
ATOM 707 O O . CYS A 1 91 ? -14.967 -19.557 -5.230 1.00 38.16 91 CYS A O 1
#

Organism: NCBI:txid54128